Protein AF-A0A367Z698-F1 (afdb_monomer)

Solvent-accessible surface area (backbone atoms only — not comparable to full-atom values): 2367 Å² total; per-residue (Å²): 139,56,67,65,58,55,36,31,74,72,44,76,39,46,83,53,37,91,83,39,71,86,17,66,25,58,65,48,52,52,51,52,51,58,53,60,74,74,108

Sequence (39 aa):
MLEIWDALEAGTFGDDPASDPRFYNIRWFKQEQLLLERV

Radi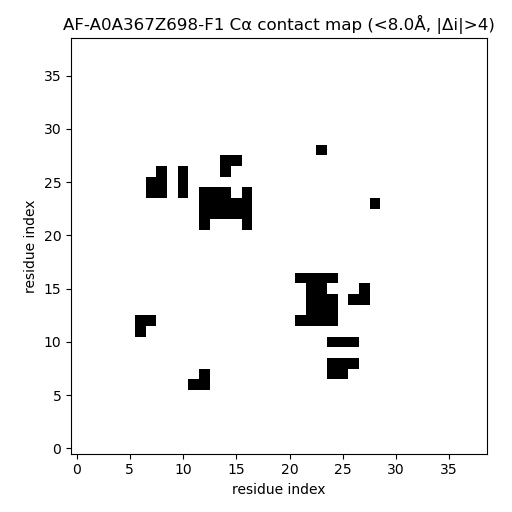us of gyration: 10.96 Å; Cα contacts (8 Å, |Δi|>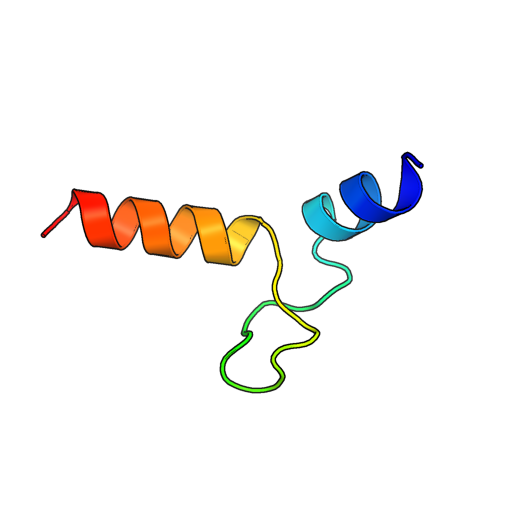4): 31; chains: 1; bounding box: 24×17×30 Å

Secondary structure (DSSP, 8-state):
--HHHHHHHHTTT-S-TTT-GGG--HHHHHHHHHHHTT-

Mean predicted aligned error: 6.8 Å

pLDDT: mean 74.86, std 6.3, range [56.66, 84.62]

Foldseek 3Di:
DCVVVVCLVVQVLDDDCVVPVSSDGPVNVVVVVVVVVVD

Structure (mmCIF, N/CA/C/O backbone):
data_AF-A0A367Z698-F1
#
_entry.id   AF-A0A367Z698-F1
#
loop_
_atom_site.group_PDB
_atom_site.id
_atom_site.type_symbol
_atom_site.label_atom_id
_atom_site.label_alt_id
_atom_site.label_comp_id
_atom_site.label_asym_id
_atom_site.label_entity_id
_atom_site.label_seq_id
_atom_site.pdbx_PDB_ins_code
_atom_site.Cartn_x
_atom_site.Cartn_y
_atom_site.Cartn_z
_atom_site.occupancy
_atom_site.B_iso_or_equiv
_atom_site.auth_seq_id
_atom_site.auth_comp_id
_atom_site.auth_asym_id
_atom_site.auth_atom_id
_atom_site.pdbx_PDB_model_num
ATOM 1 N N . MET A 1 1 ? 5.585 10.047 -16.500 1.00 56.66 1 MET A N 1
ATOM 2 C CA . MET A 1 1 ? 5.149 10.011 -15.084 1.00 56.66 1 MET A CA 1
ATOM 3 C C . MET A 1 1 ? 3.880 9.154 -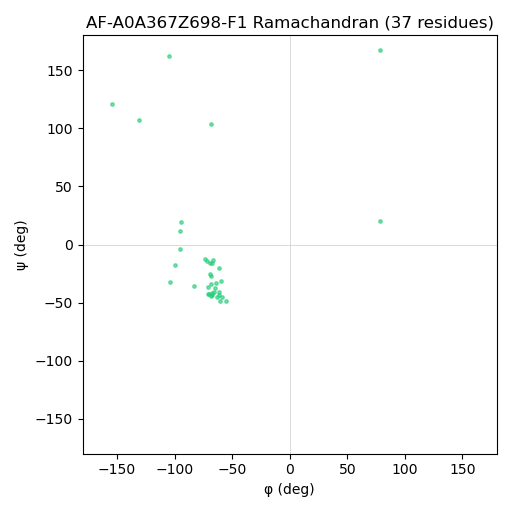14.889 1.00 56.66 1 MET A C 1
ATOM 5 O O . MET A 1 1 ? 3.110 9.419 -13.980 1.00 56.66 1 MET A O 1
ATOM 9 N N . LEU A 1 2 ? 3.672 8.123 -15.726 1.00 62.41 2 LEU A N 1
ATOM 10 C CA . LEU A 1 2 ? 2.612 7.103 -15.588 1.00 62.41 2 LEU A CA 1
ATOM 11 C C . LEU A 1 2 ? 3.189 5.775 -15.063 1.00 62.41 2 LEU A C 1
ATOM 13 O O . LEU A 1 2 ? 2.575 5.124 -14.234 1.00 62.41 2 LEU A O 1
ATOM 17 N N . GLU A 1 3 ? 4.440 5.467 -15.418 1.00 74.00 3 GLU A N 1
ATOM 18 C CA . GLU A 1 3 ? 5.075 4.179 -15.106 1.00 74.00 3 GLU A CA 1
ATOM 19 C C . GLU A 1 3 ? 5.184 3.841 -13.614 1.00 74.00 3 GLU A C 1
ATOM 21 O O . GLU A 1 3 ? 5.115 2.674 -13.248 1.00 74.00 3 GLU A O 1
ATOM 26 N N . ILE A 1 4 ? 5.336 4.840 -12.737 1.00 73.38 4 ILE A N 1
ATOM 27 C CA . ILE A 1 4 ? 5.406 4.594 -11.287 1.00 73.38 4 ILE A CA 1
ATOM 28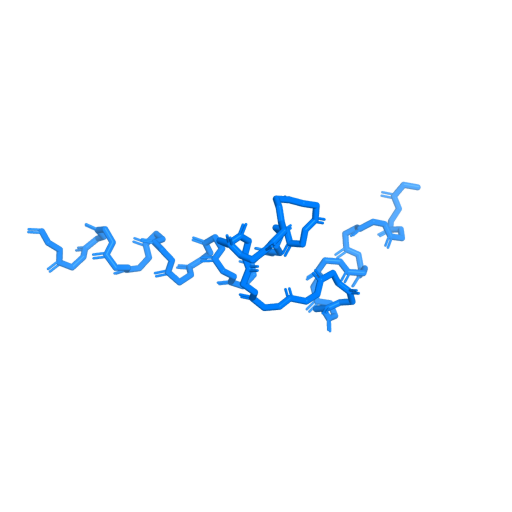 C C . ILE A 1 4 ? 4.034 4.182 -10.752 1.00 73.38 4 ILE A C 1
ATOM 30 O O . ILE A 1 4 ? 3.944 3.253 -9.956 1.00 73.38 4 ILE A O 1
ATOM 34 N N . TRP A 1 5 ? 2.969 4.848 -11.202 1.00 73.25 5 TRP A N 1
ATOM 35 C CA . TRP A 1 5 ? 1.608 4.530 -10.779 1.00 73.25 5 TRP A CA 1
ATOM 36 C C . TRP A 1 5 ? 1.172 3.164 -11.303 1.00 73.25 5 TRP A C 1
ATOM 38 O O . TRP A 1 5 ? 0.669 2.358 -10.522 1.00 73.25 5 TRP A O 1
ATOM 48 N N . ASP A 1 6 ? 1.477 2.868 -12.567 1.00 79.75 6 ASP A N 1
ATOM 49 C CA . ASP A 1 6 ? 1.197 1.565 -13.174 1.00 79.75 6 ASP A CA 1
ATOM 50 C C . ASP A 1 6 ? 1.954 0.438 -12.450 1.00 79.75 6 ASP A C 1
ATOM 52 O O . ASP A 1 6 ? 1.381 -0.603 -12.127 1.00 79.75 6 ASP A O 1
ATOM 56 N N . ALA A 1 7 ? 3.231 0.651 -12.115 1.00 78.00 7 ALA A N 1
ATOM 57 C CA . ALA A 1 7 ? 4.027 -0.327 -11.375 1.00 78.00 7 ALA A CA 1
ATOM 58 C C . ALA A 1 7 ? 3.557 -0.504 -9.916 1.00 78.00 7 ALA A C 1
ATOM 60 O O . ALA A 1 7 ? 3.598 -1.611 -9.376 1.00 78.00 7 ALA A O 1
ATOM 61 N N . LEU A 1 8 ? 3.071 0.560 -9.271 1.00 74.44 8 LEU A N 1
ATOM 62 C CA . LEU A 1 8 ? 2.477 0.475 -7.933 1.00 74.44 8 LEU A CA 1
ATOM 63 C C . LEU A 1 8 ? 1.163 -0.313 -7.947 1.00 74.44 8 LEU A C 1
ATOM 65 O O . LEU A 1 8 ? 0.938 -1.130 -7.055 1.00 74.44 8 LEU A O 1
ATOM 69 N N . GLU A 1 9 ? 0.311 -0.107 -8.952 1.00 74.12 9 GLU A N 1
ATOM 70 C CA . GLU A 1 9 ? -0.963 -0.822 -9.093 1.00 74.12 9 GLU A CA 1
ATOM 71 C C . GLU A 1 9 ? -0.765 -2.301 -9.479 1.00 74.12 9 GLU A C 1
ATOM 73 O O . GLU A 1 9 ? -1.447 -3.196 -8.953 1.00 74.12 9 GLU A O 1
ATOM 78 N N . ALA A 1 10 ? 0.238 -2.576 -10.317 1.00 77.75 10 ALA A N 1
ATOM 79 C CA . ALA A 1 10 ? 0.657 -3.924 -10.688 1.00 77.75 10 ALA A CA 1
ATOM 80 C C . ALA A 1 10 ? 1.289 -4.713 -9.523 1.00 77.75 10 ALA A C 1
ATOM 82 O O . ALA A 1 10 ? 1.356 -5.940 -9.594 1.00 77.75 1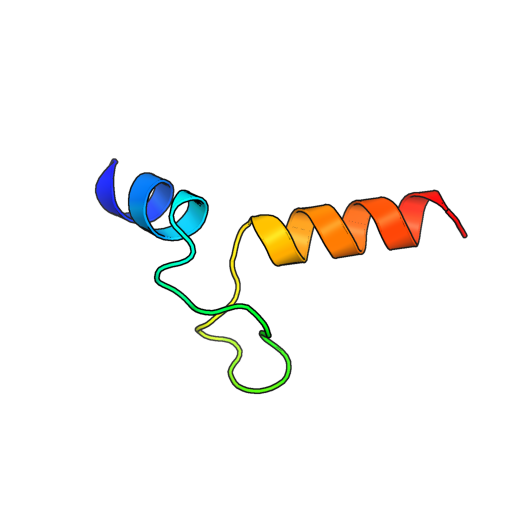0 ALA A O 1
ATOM 83 N N . GLY A 1 11 ? 1.696 -4.047 -8.434 1.00 72.31 11 GLY A N 1
ATOM 84 C CA . GLY A 1 11 ? 2.346 -4.691 -7.286 1.00 72.31 11 GLY A CA 1
ATOM 85 C C . GLY A 1 11 ? 3.823 -5.008 -7.529 1.00 72.31 11 GLY A C 1
ATOM 86 O O . GLY A 1 11 ? 4.405 -5.839 -6.837 1.00 72.31 11 GLY A O 1
ATOM 87 N N . THR A 1 12 ? 4.455 -4.339 -8.495 1.00 73.69 12 THR A N 1
ATOM 88 C CA . THR A 1 12 ? 5.850 -4.583 -8.898 1.00 73.69 12 THR A CA 1
ATOM 89 C C . THR A 1 12 ? 6.858 -4.216 -7.805 1.00 73.69 12 THR A C 1
ATOM 91 O O . THR A 1 12 ? 8.022 -4.601 -7.876 1.00 73.69 12 THR A O 1
ATOM 94 N N . PHE A 1 13 ? 6.405 -3.492 -6.781 1.00 72.81 13 PHE A N 1
ATOM 95 C CA . PHE A 1 13 ? 7.187 -3.125 -5.611 1.00 72.81 13 PHE A CA 1
ATOM 96 C C . PHE A 1 13 ? 6.989 -4.084 -4.431 1.00 72.81 13 PHE A C 1
ATOM 98 O O . PHE A 1 13 ? 7.465 -3.758 -3.370 1.00 72.81 13 PHE A O 1
ATOM 105 N N . GLY A 1 14 ? 6.356 -5.254 -4.569 1.00 70.44 14 GLY A N 1
ATOM 106 C CA . GLY A 1 14 ? 6.253 -6.235 -3.471 1.00 70.44 14 GLY A CA 1
ATOM 107 C C . GLY A 1 14 ? 5.193 -5.893 -2.417 1.00 70.44 14 GLY A C 1
ATOM 108 O O . GLY A 1 14 ? 4.638 -4.802 -2.437 1.00 70.44 14 GLY A O 1
ATOM 109 N N . ASP A 1 15 ? 4.858 -6.852 -1.547 1.00 68.06 15 ASP A N 1
ATOM 110 C CA . ASP A 1 15 ? 3.621 -6.827 -0.742 1.00 68.06 15 ASP A CA 1
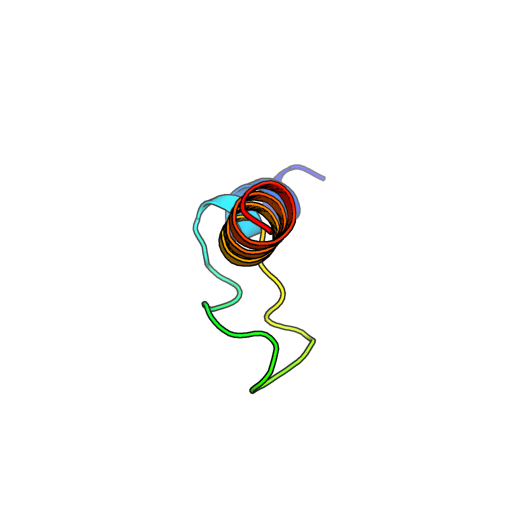ATOM 111 C C . ASP A 1 15 ? 3.779 -6.344 0.712 1.00 68.06 15 ASP A C 1
ATOM 113 O O . ASP A 1 15 ? 2.781 -5.976 1.332 1.00 68.06 15 ASP A O 1
ATOM 117 N N . ASP A 1 16 ? 5.000 -6.332 1.262 1.00 69.62 16 ASP A N 1
ATOM 118 C CA . ASP A 1 16 ? 5.250 -6.017 2.675 1.00 69.62 16 ASP A CA 1
ATOM 119 C C . ASP A 1 16 ? 6.377 -4.977 2.8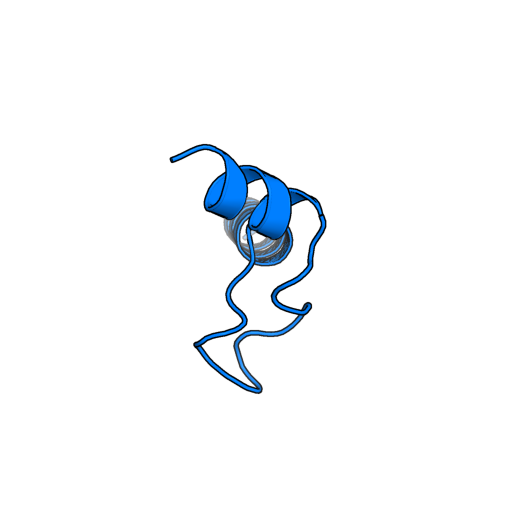68 1.00 69.62 16 ASP A C 1
ATOM 121 O O . ASP A 1 16 ? 7.562 -5.305 2.731 1.00 69.62 16 ASP A O 1
ATOM 125 N N . PRO A 1 17 ? 6.040 -3.731 3.246 1.00 70.31 17 PRO A N 1
ATOM 126 C CA . PRO A 1 17 ? 7.020 -2.700 3.548 1.00 70.31 17 PRO A CA 1
ATOM 127 C C . PRO A 1 17 ? 7.740 -2.896 4.890 1.00 70.31 17 PRO A C 1
ATOM 129 O O . PRO A 1 17 ? 8.740 -2.219 5.127 1.00 70.31 17 PRO A O 1
ATOM 132 N N . ALA A 1 18 ? 7.279 -3.798 5.769 1.00 73.50 18 ALA A N 1
ATOM 133 C CA . ALA A 1 18 ? 7.988 -4.109 7.014 1.00 73.50 18 ALA A CA 1
ATOM 134 C C . ALA A 1 18 ? 9.318 -4.831 6.745 1.00 73.50 18 ALA A C 1
ATOM 136 O O . ALA A 1 18 ? 10.267 -4.699 7.519 1.00 73.50 18 ALA A O 1
ATOM 137 N N . SER A 1 19 ? 9.393 -5.554 5.627 1.00 71.75 19 SER A N 1
ATOM 138 C CA . SER A 1 19 ? 10.590 -6.261 5.178 1.00 71.75 19 SER A CA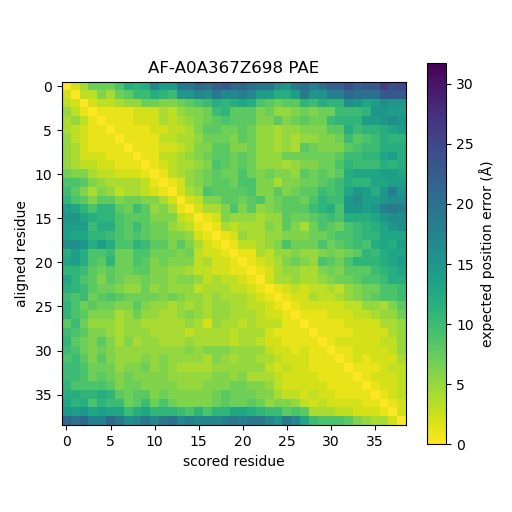 1
ATOM 139 C C . SER A 1 19 ? 11.570 -5.344 4.422 1.00 71.75 19 SER A C 1
ATOM 141 O O . SER A 1 19 ? 12.783 -5.477 4.581 1.00 71.75 19 SER A O 1
ATOM 143 N N . ASP A 1 20 ? 11.068 -4.384 3.633 1.00 72.94 20 ASP A N 1
ATOM 144 C CA . ASP A 1 20 ? 11.860 -3.313 3.007 1.00 72.94 20 ASP A CA 1
ATOM 145 C C . ASP A 1 20 ? 10.967 -2.080 2.739 1.00 72.94 20 ASP A C 1
ATOM 147 O O . ASP A 1 20 ? 10.012 -2.176 1.965 1.00 72.94 20 ASP A O 1
ATOM 151 N N . PRO A 1 21 ? 11.277 -0.890 3.288 1.00 70.50 21 PRO A N 1
ATOM 152 C CA . PRO A 1 21 ? 10.447 0.306 3.109 1.00 70.50 21 PRO A CA 1
ATOM 153 C C . PRO A 1 21 ? 10.302 0.758 1.649 1.00 70.50 21 PRO A C 1
ATOM 155 O O . PRO A 1 21 ? 9.380 1.499 1.315 1.00 70.50 21 PRO A O 1
ATOM 158 N N . ARG A 1 22 ? 11.214 0.336 0.764 1.00 72.00 22 ARG A N 1
ATOM 159 C CA . ARG A 1 22 ? 11.166 0.639 -0.677 1.00 72.00 22 ARG A CA 1
ATOM 160 C C . ARG A 1 22 ? 10.063 -0.128 -1.399 1.00 72.00 22 ARG A C 1
ATOM 162 O O . ARG A 1 22 ? 9.726 0.223 -2.526 1.00 72.00 22 ARG A O 1
ATOM 169 N N . PHE A 1 23 ? 9.507 -1.146 -0.749 1.00 71.81 23 PHE A N 1
ATOM 170 C CA . PHE A 1 23 ? 8.442 -2.000 -1.258 1.00 71.81 23 PHE A CA 1
ATOM 171 C C . PHE A 1 23 ? 7.039 -1.548 -0.844 1.00 71.81 23 PHE A C 1
ATOM 173 O O . PHE A 1 23 ? 6.066 -2.295 -0.900 1.00 71.81 23 PHE A O 1
ATOM 180 N N . TYR A 1 24 ? 6.909 -0.282 -0.452 1.00 73.31 24 TYR A N 1
ATOM 181 C CA . TYR A 1 24 ? 5.623 0.297 -0.108 1.00 73.31 24 TYR A CA 1
ATOM 182 C C . TYR A 1 24 ? 4.721 0.424 -1.345 1.00 73.31 24 TYR A C 1
ATOM 184 O O . TYR A 1 24 ? 4.904 1.316 -2.176 1.00 73.31 24 TYR A O 1
ATOM 192 N N . ASN A 1 25 ? 3.737 -0.472 -1.469 1.00 78.25 25 ASN A N 1
ATOM 193 C CA . ASN A 1 25 ? 2.779 -0.481 -2.573 1.00 78.25 25 ASN A CA 1
ATOM 194 C C . ASN A 1 25 ? 1.388 0.051 -2.154 1.00 78.25 25 ASN A C 1
ATOM 196 O O . ASN A 1 25 ? 1.031 0.111 -0.975 1.00 78.25 25 ASN A O 1
ATOM 200 N N . ILE A 1 26 ? 0.566 0.428 -3.141 1.00 79.19 26 ILE A N 1
ATOM 201 C CA . ILE A 1 26 ? -0.764 1.014 -2.897 1.00 79.19 26 ILE A CA 1
ATOM 202 C C . ILE A 1 26 ? -1.779 0.018 -2.312 1.00 79.19 26 ILE A C 1
ATOM 204 O O . ILE A 1 26 ? -2.728 0.428 -1.644 1.00 79.19 26 ILE A O 1
ATOM 208 N N . ARG A 1 27 ? -1.607 -1.287 -2.551 1.00 78.56 27 ARG A N 1
ATOM 209 C CA . ARG A 1 27 ? -2.478 -2.332 -1.991 1.00 78.56 27 ARG A CA 1
ATOM 210 C C . ARG A 1 27 ? -2.286 -2.425 -0.485 1.00 78.56 27 ARG A C 1
ATOM 212 O O . ARG A 1 27 ? -3.281 -2.438 0.231 1.00 78.56 27 ARG A O 1
ATOM 219 N N . TRP A 1 28 ? -1.036 -2.398 -0.028 1.00 79.75 28 TRP A N 1
ATOM 220 C CA . TRP A 1 28 ? -0.696 -2.366 1.389 1.00 79.75 28 TRP A CA 1
ATOM 221 C C . TRP A 1 28 ? -1.276 -1.126 2.060 1.00 79.75 28 TRP A C 1
ATOM 22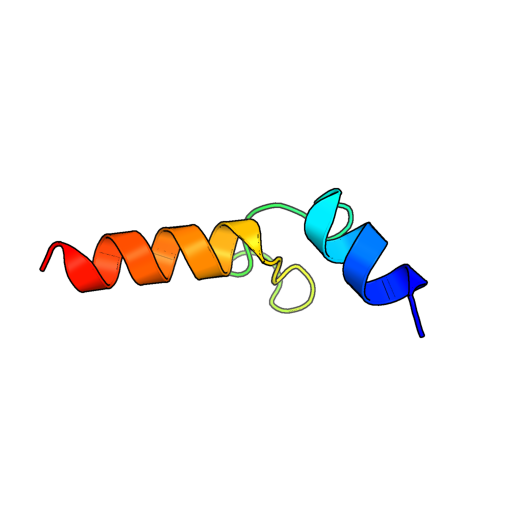3 O O . TRP A 1 28 ? -1.986 -1.240 3.052 1.00 79.75 28 TRP A O 1
ATOM 233 N N . PHE A 1 29 ? -1.079 0.054 1.459 1.00 79.81 29 PHE A N 1
ATOM 234 C CA . PHE A 1 29 ? -1.667 1.290 1.978 1.00 79.81 29 PHE A CA 1
ATOM 235 C C . PHE A 1 29 ? -3.189 1.179 2.131 1.00 79.81 29 PHE A C 1
ATOM 237 O O . PHE A 1 29 ? -3.727 1.481 3.191 1.00 79.81 29 PHE A O 1
ATOM 244 N N . LYS A 1 30 ? -3.891 0.694 1.097 1.00 81.25 30 LYS A N 1
ATOM 245 C CA . LYS A 1 30 ? -5.345 0.477 1.154 1.00 81.25 30 LYS A CA 1
ATOM 246 C C . LYS A 1 30 ? -5.735 -0.535 2.232 1.00 81.25 30 LYS A C 1
ATOM 248 O O . LYS A 1 30 ? -6.727 -0.321 2.918 1.00 81.25 30 LYS A O 1
ATOM 253 N N . GLN A 1 31 ? -4.979 -1.619 2.385 1.00 80.06 31 GLN A N 1
ATOM 254 C CA . GLN A 1 31 ? -5.227 -2.628 3.410 1.00 80.06 31 GLN A CA 1
ATOM 255 C C . GLN A 1 31 ? -5.092 -2.044 4.820 1.00 80.06 31 GLN A C 1
ATOM 257 O O . GLN A 1 31 ? -5.974 -2.261 5.642 1.00 80.06 31 GLN A O 1
ATOM 262 N N . GLU A 1 32 ? -4.051 -1.259 5.083 1.00 82.44 32 GLU A N 1
ATOM 263 C CA . GLU A 1 32 ? -3.868 -0.589 6.373 1.00 82.44 32 GLU A CA 1
ATOM 264 C C . GLU A 1 32 ? -4.942 0.460 6.640 1.00 82.44 32 GLU A C 1
ATOM 266 O O . GLU A 1 32 ? -5.459 0.527 7.749 1.00 82.44 32 GLU A O 1
ATOM 271 N N . GLN A 1 33 ? -5.339 1.244 5.633 1.00 83.06 33 GLN A N 1
ATOM 272 C CA . GLN A 1 33 ? -6.465 2.173 5.776 1.00 83.06 33 GLN A CA 1
ATOM 273 C C . GLN A 1 33 ? -7.755 1.426 6.145 1.00 83.06 33 GLN A C 1
ATOM 275 O O . GLN A 1 33 ? -8.431 1.813 7.093 1.00 83.06 33 GLN A O 1
ATOM 280 N N . LEU A 1 34 ? -8.052 0.305 5.478 1.00 83.81 34 LEU A N 1
ATOM 281 C CA . LEU A 1 34 ? -9.206 -0.537 5.811 1.00 83.81 34 LEU A CA 1
ATOM 282 C C . LEU A 1 34 ? -9.105 -1.164 7.209 1.00 83.81 34 LEU A C 1
ATOM 284 O O . LEU A 1 34 ? -10.129 -1.396 7.846 1.00 83.81 34 LEU A O 1
ATOM 288 N N . LEU A 1 35 ? -7.902 -1.487 7.686 1.00 83.81 35 LEU A N 1
ATOM 289 C CA . LEU A 1 35 ? -7.696 -1.981 9.049 1.00 83.81 35 LEU A CA 1
ATOM 290 C C . LEU A 1 35 ? -7.921 -0.871 10.079 1.00 83.81 35 LEU A C 1
ATOM 292 O O . LEU A 1 35 ? -8.590 -1.114 11.079 1.00 83.81 35 LEU A O 1
ATOM 296 N N . LEU A 1 36 ? -7.425 0.338 9.813 1.00 84.44 36 LEU A N 1
ATOM 297 C CA . LEU A 1 36 ? -7.610 1.513 10.666 1.00 84.44 36 LEU A CA 1
ATOM 298 C C . LEU A 1 36 ? -9.078 1.948 10.755 1.00 84.44 36 LEU A C 1
ATOM 300 O O . LEU A 1 36 ? -9.522 2.329 11.827 1.00 84.44 36 LEU A O 1
ATOM 304 N N . GLU A 1 37 ? -9.847 1.855 9.668 1.00 84.62 37 GLU A N 1
ATOM 305 C CA . GLU A 1 37 ? -11.287 2.168 9.658 1.00 84.62 37 GLU A CA 1
ATOM 306 C C . GLU A 1 37 ? -12.147 1.156 10.438 1.00 84.62 37 GLU A C 1
ATOM 308 O O . GLU A 1 37 ? -13.313 1.425 10.731 1.00 84.62 37 GLU A O 1
ATOM 313 N N . ARG A 1 38 ? -11.606 -0.030 10.745 1.00 72.88 38 ARG A N 1
ATOM 314 C CA . ARG A 1 38 ? -12.315 -1.107 11.459 1.00 72.88 38 ARG A CA 1
ATOM 315 C C . ARG A 1 38 ? -12.062 -1.117 12.969 1.00 72.88 38 ARG A C 1
ATOM 317 O O . ARG A 1 38 ? -12.663 -1.952 13.649 1.00 72.88 38 ARG A O 1
ATOM 324 N N . VAL A 1 39 ? -11.189 -0.242 13.470 1.00 60.84 39 VAL A N 1
ATOM 325 C CA . VAL A 1 39 ? -10.850 -0.063 14.895 1.00 60.84 39 VAL A CA 1
ATOM 326 C C . VAL A 1 39 ? -11.512 1.203 15.420 1.00 60.84 39 VAL A C 1
ATOM 328 O O . VAL A 1 39 ? -12.072 1.131 16.536 1.00 60.84 39 VAL A O 1
#